Protein AF-A0ABD0YDS8-F1 (afdb_monomer_lite)

pLDDT: mean 74.07, std 23.09, range [34.38, 97.94]

Structure (mmCIF, N/CA/C/O backbone):
data_AF-A0ABD0YDS8-F1
#
_entry.id   AF-A0ABD0YDS8-F1
#
loop_
_atom_site.group_PDB
_atom_site.id
_atom_site.type_symbol
_atom_site.label_atom_id
_atom_site.label_alt_id
_atom_site.label_comp_id
_atom_site.label_asym_id
_atom_site.label_entity_id
_atom_site.label_seq_id
_atom_site.pdbx_PDB_ins_code
_atom_site.Cartn_x
_atom_site.Cartn_y
_atom_site.Cartn_z
_atom_site.occupancy
_atom_site.B_iso_or_equiv
_atom_site.auth_seq_id
_atom_site.auth_comp_id
_atom_site.auth_asym_id
_atom_site.auth_atom_id
_atom_site.pdbx_PDB_model_num
ATOM 1 N N . LEU A 1 1 ? 14.657 6.211 17.513 1.00 51.19 1 LEU A N 1
ATOM 2 C CA . LEU A 1 1 ? 13.194 6.051 17.330 1.00 51.19 1 LEU A CA 1
ATOM 3 C C . LEU A 1 1 ? 12.849 4.568 17.189 1.00 51.19 1 LEU A C 1
ATOM 5 O O . LEU A 1 1 ? 13.338 3.933 16.258 1.00 51.19 1 LEU A O 1
ATOM 9 N N . LYS A 1 2 ? 12.054 3.994 18.106 1.00 56.06 2 LYS A N 1
ATOM 10 C CA . LYS A 1 2 ? 11.557 2.611 17.975 1.00 56.06 2 LYS A CA 1
ATOM 11 C C . LYS A 1 2 ? 10.665 2.529 16.731 1.00 56.06 2 LYS A C 1
ATOM 13 O O . LYS A 1 2 ? 9.682 3.256 16.629 1.00 56.06 2 LYS A O 1
ATOM 18 N N . ARG A 1 3 ? 11.013 1.666 15.769 1.00 65.50 3 ARG A N 1
ATOM 19 C CA . ARG A 1 3 ? 10.121 1.330 14.648 1.00 65.50 3 ARG A CA 1
ATOM 20 C C . ARG A 1 3 ? 8.852 0.738 15.270 1.00 65.50 3 ARG A C 1
ATOM 22 O O . ARG A 1 3 ? 8.958 -0.240 16.001 1.00 65.50 3 ARG A O 1
ATOM 29 N N . GLY A 1 4 ? 7.697 1.370 15.054 1.00 71.12 4 GLY A N 1
ATOM 30 C CA . GLY A 1 4 ? 6.433 0.947 15.666 1.00 71.12 4 GLY A CA 1
ATOM 31 C C . GLY A 1 4 ? 6.124 -0.534 15.423 1.00 71.12 4 GLY A C 1
ATOM 32 O O . GLY A 1 4 ? 6.557 -1.104 14.416 1.00 71.12 4 GLY A O 1
ATOM 33 N N . HIS A 1 5 ? 5.385 -1.148 16.351 1.00 79.38 5 HIS A N 1
ATOM 34 C CA . HIS A 1 5 ? 4.990 -2.553 16.274 1.00 79.38 5 HIS A CA 1
ATOM 35 C C . HIS A 1 5 ? 4.231 -2.821 14.966 1.00 79.38 5 HIS A C 1
ATOM 37 O O . HIS A 1 5 ? 3.170 -2.249 14.711 1.00 79.38 5 HIS A O 1
ATOM 43 N N . ARG A 1 6 ? 4.804 -3.664 14.103 1.00 82.75 6 ARG A N 1
ATOM 44 C CA . ARG A 1 6 ? 4.199 -4.041 12.824 1.00 82.75 6 ARG A CA 1
ATOM 45 C C . ARG A 1 6 ? 3.244 -5.198 13.056 1.00 82.75 6 ARG A C 1
ATOM 47 O O . ARG A 1 6 ? 3.675 -6.275 13.445 1.00 82.75 6 ARG A O 1
ATOM 54 N N . VAL A 1 7 ? 1.970 -4.982 12.758 1.00 87.62 7 VAL A N 1
ATOM 55 C CA . VAL A 1 7 ? 0.982 -6.060 12.720 1.00 87.62 7 VAL A CA 1
ATOM 56 C C . VAL A 1 7 ? 0.926 -6.607 11.290 1.00 87.62 7 VAL A C 1
ATOM 58 O O . VAL A 1 7 ? 0.771 -5.812 10.357 1.00 87.62 7 VAL A O 1
ATOM 61 N N . PRO A 1 8 ? 1.093 -7.925 11.082 1.00 91.94 8 PRO A N 1
ATOM 62 C CA . PRO A 1 8 ? 0.957 -8.520 9.759 1.00 91.94 8 PRO A CA 1
ATOM 63 C C . PRO A 1 8 ? -0.493 -8.426 9.269 1.00 91.94 8 PRO A C 1
ATOM 65 O O . PRO A 1 8 ? -1.438 -8.503 10.054 1.00 91.94 8 PRO A O 1
ATOM 68 N N . TYR A 1 9 ? -0.673 -8.282 7.957 1.00 95.06 9 TYR A N 1
ATOM 69 C CA . TYR A 1 9 ? -2.001 -8.346 7.350 1.00 95.06 9 TYR A CA 1
ATOM 70 C C . TYR A 1 9 ? -2.555 -9.773 7.408 1.00 95.06 9 TYR A C 1
ATOM 72 O O . TYR A 1 9 ? -1.811 -10.748 7.283 1.00 95.06 9 TYR A O 1
ATOM 80 N N . LYS A 1 10 ? -3.876 -9.901 7.557 1.00 96.31 10 LYS A N 1
ATOM 81 C CA . LYS A 1 10 ? -4.577 -11.187 7.459 1.00 96.31 10 LYS A CA 1
ATOM 82 C C . LYS A 1 10 ? -4.466 -11.736 6.034 1.00 96.31 10 LYS A C 1
ATOM 84 O O . LYS A 1 10 ? -4.433 -10.969 5.072 1.00 96.31 10 LYS A O 1
ATOM 89 N N . ARG A 1 11 ? -4.530 -13.064 5.885 1.00 96.25 11 ARG A N 1
ATOM 90 C CA . ARG A 1 11 ? -4.485 -13.741 4.573 1.00 96.25 11 ARG A CA 1
ATOM 91 C C . ARG A 1 11 ? -5.531 -13.199 3.590 1.00 96.25 11 ARG A C 1
ATOM 93 O O . ARG A 1 11 ? -5.209 -12.915 2.444 1.00 96.25 11 ARG A O 1
ATOM 100 N N . GLN A 1 12 ? -6.758 -12.988 4.065 1.00 97.19 12 GLN A N 1
ATOM 101 C CA . GLN A 1 12 ? -7.850 -12.402 3.278 1.00 97.19 12 GLN A CA 1
ATOM 102 C C . GLN A 1 12 ? -7.487 -11.001 2.748 1.00 97.19 12 GLN A C 1
ATOM 104 O O . GLN A 1 12 ? -7.649 -10.730 1.565 1.00 97.19 12 GLN A O 1
ATOM 109 N N . GLN A 1 13 ? -6.898 -10.140 3.591 1.00 97.12 13 GLN A N 1
ATOM 110 C CA . GLN A 1 13 ? -6.477 -8.792 3.187 1.00 97.12 13 GLN A CA 1
ATOM 111 C C . GLN A 1 13 ? -5.400 -8.843 2.101 1.00 97.12 13 GLN A C 1
ATOM 113 O O . GLN A 1 13 ? -5.477 -8.104 1.125 1.00 97.12 13 GLN A O 1
ATOM 118 N N . THR A 1 14 ? -4.405 -9.726 2.239 1.00 97.25 14 THR A N 1
ATOM 119 C CA . THR A 1 14 ? -3.365 -9.881 1.213 1.00 97.25 14 THR A CA 1
ATOM 120 C C . THR A 1 14 ? -3.923 -10.397 -0.106 1.00 97.25 14 THR A C 1
ATOM 122 O O . THR A 1 14 ? -3.523 -9.899 -1.151 1.00 97.25 14 THR A O 1
ATOM 125 N N . THR A 1 15 ? -4.868 -11.340 -0.067 1.00 97.62 15 THR A N 1
ATOM 126 C CA . THR A 1 15 ? -5.494 -11.892 -1.274 1.00 97.62 15 THR A CA 1
ATOM 127 C C . THR A 1 15 ? -6.271 -10.827 -2.042 1.00 97.62 15 THR A C 1
ATOM 129 O O . THR A 1 15 ? -6.088 -10.700 -3.249 1.00 97.62 15 THR A O 1
ATOM 132 N N . GLU A 1 16 ? -7.086 -10.021 -1.363 1.00 97.56 16 GLU A N 1
ATOM 133 C CA . GLU A 1 16 ? -7.838 -8.949 -2.025 1.00 97.56 16 GLU A CA 1
ATOM 134 C C . GLU A 1 16 ? -6.918 -7.846 -2.572 1.00 97.56 16 GLU A C 1
ATOM 136 O O . GLU A 1 16 ? -7.108 -7.380 -3.693 1.00 97.56 16 GLU A O 1
ATOM 141 N N . LEU A 1 17 ? -5.853 -7.484 -1.847 1.00 97.94 17 LEU A N 1
ATOM 142 C CA . LEU A 1 17 ? -4.847 -6.541 -2.350 1.00 97.94 17 LEU A CA 1
ATOM 143 C C . LEU A 1 17 ? -4.130 -7.066 -3.605 1.00 97.94 17 LEU A C 1
ATOM 145 O O . LEU A 1 17 ? -3.843 -6.295 -4.520 1.00 97.94 17 LEU A O 1
ATOM 149 N N . GLU A 1 18 ? -3.841 -8.367 -3.672 1.00 97.88 18 GLU A N 1
ATOM 150 C CA . GLU A 1 18 ? -3.254 -8.992 -4.860 1.00 97.88 18 GLU A CA 1
ATOM 151 C C . GLU A 1 18 ? -4.215 -9.010 -6.048 1.00 97.88 18 GLU A C 1
ATOM 153 O O . GLU A 1 18 ? -3.785 -8.688 -7.155 1.00 97.88 18 GLU A O 1
ATOM 158 N N . LYS A 1 19 ? -5.502 -9.305 -5.829 1.00 96.69 19 LYS A N 1
ATOM 159 C CA . LYS A 1 19 ? -6.530 -9.219 -6.878 1.00 96.69 19 LYS A CA 1
ATOM 160 C C . LYS A 1 19 ? -6.605 -7.810 -7.464 1.00 96.69 19 LYS A C 1
ATOM 162 O O . LYS A 1 19 ? -6.514 -7.650 -8.677 1.00 96.69 19 LYS A O 1
ATOM 167 N N . GLU A 1 20 ? -6.680 -6.789 -6.613 1.00 96.94 20 GLU A N 1
ATOM 168 C CA . GLU A 1 20 ? -6.685 -5.387 -7.047 1.00 96.94 20 GLU A CA 1
ATOM 169 C C . GLU A 1 20 ? -5.416 -5.012 -7.818 1.00 96.94 20 GLU A C 1
ATOM 171 O O . GLU A 1 20 ? -5.482 -4.295 -8.812 1.00 96.94 20 GLU A O 1
ATOM 176 N N . PHE A 1 21 ? -4.255 -5.526 -7.401 1.00 96.62 21 PHE A N 1
ATOM 177 C CA . PHE A 1 21 ? -2.989 -5.272 -8.086 1.00 96.62 21 PHE A CA 1
ATOM 178 C C . PHE A 1 21 ? -2.951 -5.828 -9.513 1.00 96.62 21 PHE A C 1
ATOM 180 O O . PHE A 1 21 ? -2.319 -5.223 -10.380 1.00 96.62 21 PHE A O 1
ATOM 187 N N . LEU A 1 22 ? -3.603 -6.968 -9.761 1.00 95.06 22 LEU A N 1
ATOM 188 C CA . LEU A 1 22 ? -3.725 -7.540 -11.104 1.00 95.06 22 LEU A CA 1
ATOM 189 C C . LEU A 1 22 ? -4.617 -6.683 -12.010 1.00 95.06 22 LEU A C 1
ATOM 191 O O . LEU A 1 22 ? -4.340 -6.587 -13.201 1.00 95.06 22 LEU A O 1
ATOM 195 N N . VAL A 1 23 ? -5.641 -6.040 -11.441 1.00 95.75 23 VAL A N 1
ATOM 196 C CA . VAL A 1 23 ? -6.538 -5.128 -12.166 1.00 95.75 23 VAL A CA 1
ATOM 197 C C . VAL A 1 23 ? -5.852 -3.790 -12.448 1.00 95.75 23 VAL A C 1
ATOM 199 O O . VAL A 1 23 ? -5.869 -3.308 -13.576 1.00 95.75 23 VAL A O 1
ATOM 202 N N . ASN A 1 24 ? -5.238 -3.177 -11.433 1.00 92.50 24 ASN A N 1
ATOM 203 C CA . ASN A 1 24 ? -4.525 -1.911 -11.563 1.00 92.50 24 ASN A CA 1
ATOM 204 C C . ASN A 1 24 ? -3.343 -1.833 -10.582 1.00 92.50 24 ASN A C 1
ATOM 206 O O . ASN A 1 24 ? -3.510 -1.756 -9.365 1.00 92.50 24 ASN A O 1
ATOM 210 N N . GLN A 1 25 ? -2.124 -1.751 -11.117 1.00 94.50 25 GLN A N 1
ATOM 211 C CA . GLN A 1 25 ? -0.892 -1.670 -10.322 1.00 94.50 25 GLN A CA 1
ATOM 212 C C . GLN A 1 25 ? -0.660 -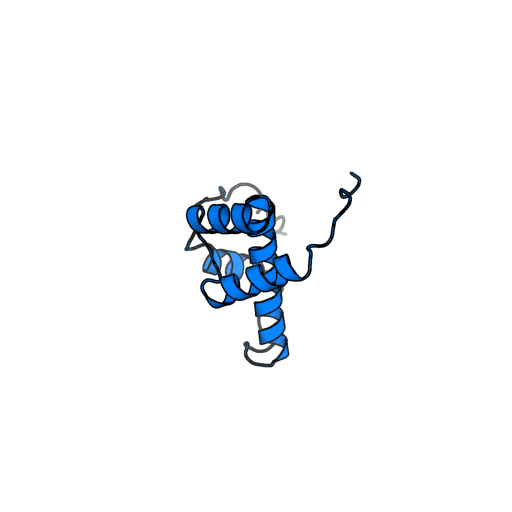0.294 -9.657 1.00 94.50 25 GLN A C 1
ATOM 214 O O . GLN A 1 25 ? 0.184 -0.168 -8.756 1.00 94.50 25 GLN A O 1
ATOM 219 N N . TYR A 1 26 ? -1.389 0.741 -10.087 1.00 96.69 26 TYR A N 1
ATOM 220 C CA . TYR A 1 26 ? -1.288 2.136 -9.645 1.00 96.69 26 TYR A CA 1
ATOM 221 C C . TYR A 1 26 ? -2.684 2.719 -9.351 1.00 96.69 26 TYR A C 1
ATOM 223 O O . TYR A 1 26 ? -3.178 3.570 -10.089 1.00 96.69 26 TYR A O 1
ATOM 231 N N . PRO A 1 27 ? -3.341 2.295 -8.257 1.00 94.06 27 PRO A N 1
ATOM 232 C CA . PRO A 1 27 ? -4.654 2.814 -7.904 1.00 94.06 27 PRO A CA 1
ATOM 233 C C . PRO A 1 27 ? -4.580 4.296 -7.519 1.00 94.06 27 PRO A C 1
ATOM 235 O O . PRO A 1 27 ? -3.785 4.709 -6.661 1.00 94.06 27 PRO A O 1
ATOM 238 N N . GLU A 1 28 ? -5.463 5.087 -8.119 1.00 94.69 28 GLU A N 1
ATOM 239 C CA . GLU A 1 28 ? -5.711 6.483 -7.766 1.00 94.69 28 GLU A CA 1
ATOM 240 C C . GLU A 1 28 ? -6.379 6.623 -6.386 1.00 94.69 28 GLU A C 1
ATOM 242 O O . GLU A 1 28 ? -6.757 5.639 -5.741 1.00 94.69 28 GLU A O 1
ATOM 247 N N . ARG A 1 29 ? -6.514 7.860 -5.891 1.00 95.12 29 ARG A N 1
ATOM 248 C CA . ARG A 1 29 ? -6.981 8.127 -4.519 1.00 95.12 29 ARG A CA 1
ATOM 249 C C . ARG A 1 29 ? -8.356 7.523 -4.231 1.00 95.12 29 ARG A C 1
ATOM 251 O O . ARG A 1 29 ? -8.510 6.863 -3.205 1.00 95.12 29 ARG A O 1
ATOM 258 N N . GLY A 1 30 ? -9.319 7.699 -5.137 1.00 97.31 30 GLY A N 1
ATOM 259 C CA . GLY A 1 30 ? -10.673 7.160 -4.976 1.00 97.31 30 GLY A CA 1
ATOM 260 C C . GLY A 1 30 ? -10.671 5.640 -4.801 1.00 97.31 30 GLY A C 1
ATOM 261 O O . GLY A 1 30 ? -11.246 5.118 -3.844 1.00 97.31 30 GLY A O 1
A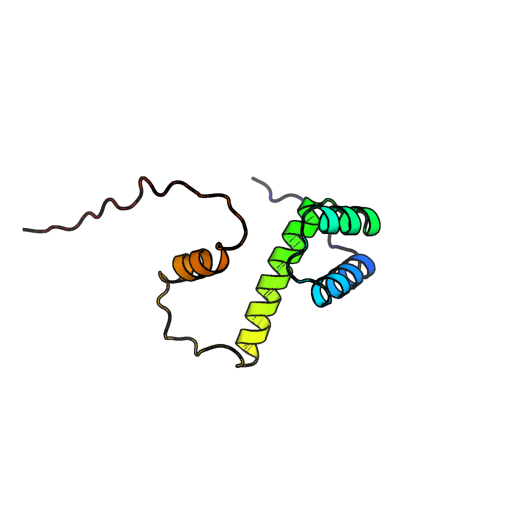TOM 262 N N . ARG A 1 31 ? -9.919 4.927 -5.652 1.00 97.12 31 ARG A N 1
ATOM 263 C CA . ARG A 1 31 ? -9.797 3.467 -5.565 1.00 97.12 31 ARG A CA 1
ATOM 264 C C . ARG A 1 31 ? -9.100 3.018 -4.283 1.00 97.12 31 ARG A C 1
ATOM 266 O O . ARG A 1 31 ? -9.568 2.082 -3.639 1.00 97.12 31 ARG A O 1
ATOM 273 N N . ARG A 1 32 ? -8.032 3.704 -3.856 1.00 97.44 32 ARG A N 1
ATOM 274 C CA . ARG A 1 32 ? -7.354 3.387 -2.585 1.00 97.44 32 ARG A CA 1
ATOM 275 C C . ARG A 1 32 ? -8.281 3.520 -1.382 1.00 97.44 32 ARG A C 1
ATOM 277 O O . ARG A 1 32 ? -8.216 2.675 -0.495 1.00 97.44 32 ARG A O 1
ATOM 284 N N . LEU A 1 33 ? -9.137 4.543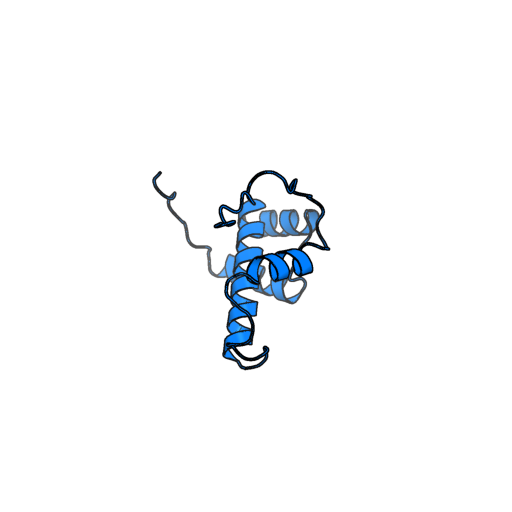 -1.350 1.00 97.88 33 LEU A N 1
ATOM 285 C CA . LEU A 1 33 ? -10.113 4.723 -0.272 1.00 97.88 33 LEU A CA 1
ATOM 286 C C . LEU A 1 33 ? -11.163 3.605 -0.259 1.00 97.88 33 LEU A C 1
ATOM 288 O O . LEU A 1 33 ? -11.505 3.115 0.816 1.00 97.88 33 LEU A O 1
ATOM 292 N N . ALA A 1 34 ? -11.633 3.160 -1.428 1.00 97.69 34 ALA A N 1
ATOM 293 C CA . ALA A 1 34 ? -12.565 2.037 -1.527 1.00 97.69 34 ALA A CA 1
ATOM 294 C C . ALA A 1 34 ? -11.947 0.729 -0.996 1.00 97.69 34 ALA A C 1
ATOM 296 O O . ALA A 1 34 ? -12.540 0.067 -0.145 1.00 97.69 34 ALA A O 1
ATOM 297 N N . ILE A 1 35 ? -10.718 0.411 -1.417 1.00 97.38 35 ILE A N 1
ATOM 298 C CA . ILE A 1 35 ? -9.976 -0.773 -0.950 1.00 97.38 35 ILE A CA 1
ATOM 299 C C . ILE A 1 35 ? -9.714 -0.693 0.560 1.00 97.38 35 ILE A C 1
ATOM 301 O O . ILE A 1 35 ? -9.897 -1.670 1.283 1.00 97.38 35 ILE A O 1
ATOM 305 N N . ALA A 1 36 ? -9.307 0.480 1.053 1.00 97.69 36 ALA A N 1
ATOM 306 C CA . ALA A 1 36 ? -9.048 0.715 2.470 1.00 97.69 36 ALA A CA 1
ATOM 307 C C . ALA A 1 36 ? -10.284 0.406 3.330 1.00 97.69 36 ALA A C 1
ATOM 309 O O . ALA A 1 36 ? -10.179 -0.319 4.319 1.00 97.69 36 ALA A O 1
ATOM 310 N N . ARG A 1 37 ? -11.461 0.888 2.908 1.00 97.94 37 ARG A N 1
ATOM 311 C CA . ARG A 1 37 ? -12.740 0.619 3.581 1.00 97.94 37 ARG A CA 1
ATOM 312 C C . ARG A 1 37 ? -13.102 -0.864 3.549 1.00 97.94 37 ARG A C 1
ATOM 314 O O . ARG A 1 37 ? -13.428 -1.415 4.592 1.00 97.94 37 ARG A O 1
ATOM 321 N N . ALA A 1 38 ? -12.991 -1.512 2.389 1.00 97.44 38 ALA A N 1
ATOM 322 C CA . ALA A 1 38 ? -13.333 -2.927 2.236 1.00 97.44 38 ALA A CA 1
ATOM 323 C C . ALA A 1 38 ? -12.454 -3.855 3.096 1.00 97.44 38 ALA A C 1
ATOM 325 O O . ALA A 1 38 ? -12.928 -4.864 3.612 1.00 97.44 38 ALA A O 1
ATOM 326 N N . LEU A 1 39 ? -11.175 -3.509 3.272 1.00 97.31 39 LEU A N 1
ATOM 327 C CA . LEU A 1 39 ? -10.194 -4.354 3.961 1.00 97.31 39 LEU A CA 1
ATOM 328 C C . LEU A 1 39 ? -9.899 -3.929 5.400 1.00 97.31 39 LEU A C 1
ATOM 330 O O . LEU A 1 39 ? -9.035 -4.544 6.031 1.00 97.31 39 LEU A O 1
ATOM 334 N N . TRP A 1 40 ? -10.586 -2.908 5.921 1.00 97.25 40 TRP A N 1
ATOM 335 C CA . TRP A 1 40 ? -10.332 -2.335 7.249 1.00 97.25 40 TRP A CA 1
ATOM 336 C C . TRP A 1 40 ? -8.869 -1.905 7.432 1.00 97.25 40 TRP A C 1
ATOM 338 O O . TRP A 1 40 ? -8.218 -2.197 8.435 1.00 97.25 40 TRP A O 1
ATOM 348 N N . LEU A 1 41 ? -8.334 -1.231 6.415 1.00 96.50 41 LEU A N 1
ATOM 349 C CA . LEU A 1 41 ? -6.990 -0.663 6.395 1.00 96.50 41 LEU A CA 1
ATOM 350 C C . LEU A 1 41 ? -7.071 0.856 6.229 1.00 96.50 41 LEU A C 1
ATOM 352 O O . LEU A 1 41 ? -8.082 1.412 5.817 1.00 96.50 41 LEU A O 1
ATOM 356 N N . THR A 1 42 ? -5.974 1.547 6.512 1.00 96.88 42 THR A N 1
ATOM 357 C CA . THR A 1 42 ? -5.844 2.979 6.205 1.00 96.88 42 THR A CA 1
ATOM 358 C C . THR A 1 42 ? -5.412 3.193 4.751 1.00 96.88 42 THR A C 1
ATOM 360 O O . THR A 1 42 ? -4.658 2.386 4.198 1.00 96.88 42 THR A O 1
ATOM 363 N N . GLU A 1 43 ? -5.793 4.323 4.136 1.00 96.50 43 GLU A N 1
ATOM 364 C CA . GLU A 1 43 ? -5.342 4.686 2.775 1.00 96.50 43 GLU A CA 1
ATOM 365 C C . GLU A 1 43 ? -3.807 4.642 2.663 1.00 96.50 43 GLU A C 1
ATOM 367 O O . GLU A 1 43 ? -3.245 4.175 1.672 1.00 96.50 43 GLU A O 1
ATOM 372 N N . ARG A 1 44 ? -3.113 5.064 3.728 1.00 95.25 44 ARG A N 1
ATOM 373 C CA . ARG A 1 44 ? -1.652 5.022 3.820 1.00 95.25 44 ARG A CA 1
ATOM 374 C C . ARG A 1 44 ? -1.104 3.596 3.772 1.00 95.25 44 ARG A C 1
ATOM 376 O O . ARG A 1 44 ? -0.115 3.362 3.082 1.00 95.25 44 ARG A O 1
ATOM 383 N N . GLN A 1 45 ? -1.714 2.649 4.486 1.00 96.12 45 GLN A N 1
ATOM 384 C CA . GLN A 1 45 ? -1.310 1.239 4.441 1.00 96.12 45 GLN A CA 1
ATOM 385 C C . GLN A 1 45 ? -1.506 0.655 3.042 1.00 96.12 45 GLN A C 1
ATOM 387 O O . GLN A 1 45 ? -0.597 -0.002 2.541 1.00 96.12 45 GLN A O 1
ATOM 392 N N . VAL A 1 46 ? -2.627 0.967 2.385 1.00 96.50 46 VAL A N 1
ATOM 393 C CA . VAL A 1 46 ? -2.875 0.566 0.993 1.00 96.50 46 VAL A CA 1
ATOM 394 C C . VAL A 1 46 ? -1.810 1.172 0.069 1.00 96.50 46 VAL A C 1
ATOM 396 O O . VAL A 1 46 ? -1.164 0.444 -0.680 1.00 96.50 46 VAL A O 1
ATOM 399 N N . LYS A 1 47 ? -1.517 2.475 0.183 1.00 95.88 47 LYS A N 1
ATOM 400 C CA . LYS A 1 47 ? -0.453 3.144 -0.591 1.00 95.88 47 LYS A CA 1
ATOM 401 C C . LYS A 1 47 ? 0.905 2.449 -0.428 1.00 95.88 47 LYS A C 1
ATOM 403 O O . LYS A 1 47 ? 1.553 2.139 -1.427 1.00 95.88 47 LYS A O 1
ATOM 408 N N . ILE A 1 48 ? 1.321 2.181 0.812 1.00 95.69 48 ILE A N 1
ATOM 409 C CA . ILE A 1 48 ? 2.596 1.511 1.118 1.00 95.69 48 ILE A CA 1
ATOM 410 C C . ILE A 1 48 ? 2.607 0.081 0.572 1.00 95.69 48 ILE A C 1
ATOM 412 O O . ILE A 1 48 ? 3.614 -0.358 0.016 1.00 95.69 48 ILE A O 1
ATOM 416 N N . TRP A 1 49 ? 1.498 -0.649 0.699 1.00 96.94 49 TRP A N 1
ATOM 417 C CA . TRP A 1 49 ? 1.406 -2.011 0.188 1.00 96.94 49 TRP A CA 1
ATOM 418 C C . TRP A 1 49 ? 1.585 -2.046 -1.332 1.00 96.94 49 TRP A C 1
ATOM 420 O O . TRP A 1 49 ? 2.423 -2.801 -1.817 1.00 96.94 49 TRP A O 1
ATOM 430 N N . PHE A 1 50 ? 0.901 -1.172 -2.080 1.00 97.50 50 PHE A N 1
ATOM 431 C CA . PHE A 1 50 ? 1.039 -1.099 -3.539 1.00 97.50 50 PHE A CA 1
ATOM 432 C C . PHE A 1 50 ? 2.458 -0.695 -3.968 1.00 97.50 50 PHE A C 1
ATOM 434 O O . PHE A 1 50 ? 2.996 -1.253 -4.923 1.00 97.50 50 PHE A O 1
ATOM 441 N N . GLN A 1 51 ? 3.110 0.212 -3.233 1.00 95.62 51 GLN A N 1
ATOM 442 C CA . GLN A 1 51 ? 4.524 0.541 -3.456 1.00 95.62 51 GLN A CA 1
ATOM 443 C C . GLN A 1 51 ? 5.426 -0.689 -3.269 1.00 95.62 51 GLN A C 1
ATOM 445 O O . GLN A 1 51 ? 6.189 -1.041 -4.171 1.00 95.62 51 GLN A O 1
ATOM 450 N N . ASN A 1 52 ? 5.294 -1.392 -2.142 1.00 95.75 52 ASN A N 1
ATOM 451 C CA . ASN A 1 52 ? 6.068 -2.603 -1.860 1.00 95.75 52 ASN A CA 1
ATOM 452 C C . ASN A 1 52 ? 5.788 -3.711 -2.885 1.00 95.75 52 ASN A C 1
ATOM 454 O O . ASN A 1 52 ? 6.709 -4.405 -3.326 1.00 95.75 52 ASN A O 1
ATOM 458 N N . ARG A 1 53 ? 4.529 -3.857 -3.309 1.00 97.12 53 ARG A N 1
ATOM 459 C CA . ARG A 1 53 ? 4.111 -4.868 -4.279 1.00 97.12 53 ARG A CA 1
ATOM 460 C C . ARG A 1 53 ? 4.742 -4.641 -5.647 1.00 97.12 53 ARG A C 1
ATOM 462 O O . ARG A 1 53 ? 5.220 -5.616 -6.233 1.00 97.12 53 ARG A O 1
ATOM 469 N N . ARG A 1 54 ? 4.814 -3.389 -6.119 1.00 95.88 54 ARG A N 1
ATOM 470 C CA . ARG A 1 54 ? 5.517 -3.026 -7.365 1.00 95.88 54 ARG A CA 1
ATOM 471 C C . ARG A 1 54 ? 7.012 -3.297 -7.283 1.00 95.88 54 ARG A C 1
ATOM 473 O O . ARG A 1 54 ? 7.579 -3.852 -8.221 1.00 95.88 54 ARG A O 1
ATOM 480 N N . MET A 1 55 ? 7.644 -2.978 -6.153 1.00 92.25 55 MET A N 1
ATOM 481 C CA . MET A 1 55 ? 9.065 -3.285 -5.948 1.00 92.25 55 MET A CA 1
ATOM 482 C C . MET A 1 55 ? 9.329 -4.789 -6.031 1.00 92.25 55 MET A C 1
ATOM 484 O O . MET A 1 55 ? 10.250 -5.210 -6.732 1.00 92.25 55 MET A O 1
ATOM 488 N N . LYS A 1 56 ? 8.483 -5.601 -5.385 1.00 90.62 56 LYS A N 1
ATOM 489 C CA . LYS A 1 56 ? 8.544 -7.063 -5.489 1.00 90.62 56 LYS A CA 1
ATOM 490 C C . LYS A 1 56 ? 8.339 -7.526 -6.934 1.00 90.62 56 LYS A C 1
ATOM 492 O O . LYS A 1 56 ? 9.167 -8.268 -7.438 1.00 90.62 56 LYS A O 1
ATOM 497 N N . TRP A 1 57 ? 7.309 -7.035 -7.626 1.00 89.44 57 TRP A N 1
ATOM 498 C CA . TRP A 1 57 ? 7.03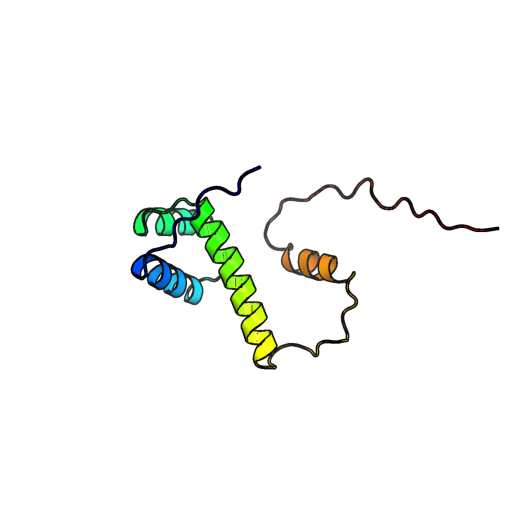0 -7.393 -9.024 1.00 89.44 57 TRP A CA 1
ATOM 499 C C . TRP A 1 57 ? 8.211 -7.096 -9.959 1.00 89.44 57 TRP A C 1
ATOM 501 O O . TRP A 1 57 ? 8.620 -7.967 -10.723 1.00 89.44 57 TRP A O 1
ATOM 511 N N . LYS A 1 58 ? 8.832 -5.914 -9.835 1.00 86.75 58 LYS A N 1
ATOM 512 C CA . LYS A 1 58 ? 10.046 -5.558 -10.586 1.00 86.75 58 LYS A CA 1
ATOM 513 C C . LYS A 1 58 ? 11.192 -6.528 -10.290 1.00 86.75 58 LYS A C 1
ATOM 515 O O . LYS A 1 58 ? 11.823 -7.033 -11.214 1.00 86.75 58 LYS A O 1
ATOM 520 N N . LYS A 1 59 ? 11.437 -6.825 -9.008 1.00 84.12 59 LYS A N 1
ATOM 521 C CA . LYS A 1 59 ? 12.501 -7.748 -8.584 1.00 84.12 59 LYS A CA 1
ATOM 522 C C . LYS A 1 59 ? 12.246 -9.178 -9.068 1.00 84.12 59 LYS A C 1
ATOM 524 O O . LYS A 1 59 ? 13.196 -9.892 -9.368 1.00 84.12 59 LYS A O 1
ATOM 529 N N . ASP A 1 60 ? 10.994 -9.618 -9.100 1.00 81.69 60 ASP A N 1
ATOM 530 C CA . ASP A 1 60 ? 10.608 -10.961 -9.543 1.00 81.69 60 ASP A CA 1
ATOM 531 C C . ASP A 1 60 ? 10.829 -11.112 -11.054 1.00 81.69 60 ASP A C 1
ATOM 533 O O . ASP A 1 60 ? 11.452 -12.081 -11.478 1.00 81.69 60 ASP A O 1
ATOM 537 N N . ARG A 1 61 ? 10.458 -10.099 -11.851 1.00 79.50 61 ARG A N 1
ATOM 538 C CA . ARG A 1 61 ? 10.743 -10.060 -13.297 1.00 79.50 61 ARG A CA 1
ATOM 539 C C . ARG A 1 61 ? 12.238 -10.023 -13.614 1.00 79.50 61 ARG A C 1
ATOM 541 O O . ARG A 1 61 ? 12.674 -10.683 -14.550 1.00 79.50 61 ARG A O 1
ATOM 548 N N . MET A 1 62 ? 13.025 -9.304 -12.808 1.00 72.75 62 MET A N 1
ATOM 549 C CA . MET A 1 62 ? 14.489 -9.290 -12.921 1.00 72.75 62 MET A CA 1
ATOM 550 C C . MET A 1 62 ? 15.107 -10.671 -12.667 1.00 72.75 62 MET A C 1
ATOM 552 O O . MET A 1 62 ? 16.036 -11.056 -13.366 1.00 72.75 62 MET A O 1
ATOM 556 N N . ARG A 1 63 ? 14.582 -11.444 -11.704 1.00 72.50 63 ARG A N 1
ATOM 557 C CA . ARG A 1 63 ? 15.068 -12.809 -11.425 1.00 72.50 63 ARG A CA 1
ATOM 558 C C . ARG A 1 63 ? 14.667 -13.829 -12.492 1.00 72.50 63 ARG A C 1
ATOM 560 O O . ARG A 1 63 ? 15.343 -14.836 -12.630 1.00 72.50 63 ARG A O 1
ATOM 567 N N . GLN A 1 64 ? 13.596 -13.567 -13.238 1.00 70.19 64 GLN A N 1
ATOM 568 C CA . GLN A 1 64 ? 13.124 -14.421 -14.333 1.00 70.19 64 GLN A CA 1
ATOM 569 C C . GLN A 1 64 ? 13.829 -14.141 -15.676 1.00 70.19 64 GLN A C 1
ATOM 571 O O . GLN A 1 64 ? 13.412 -14.674 -16.696 1.00 70.19 64 GLN A O 1
ATOM 576 N N . GLY A 1 65 ? 14.871 -13.296 -15.704 1.00 61.62 65 GLY A N 1
ATOM 577 C CA . GLY A 1 65 ? 15.633 -12.993 -16.924 1.00 61.62 65 GLY A CA 1
ATOM 578 C C . GLY A 1 65 ? 14.905 -12.099 -17.937 1.00 61.62 65 GLY A C 1
ATOM 579 O O . GLY A 1 65 ? 15.414 -11.865 -19.025 1.00 61.62 65 GLY A O 1
ATOM 580 N N . LEU A 1 66 ? 13.732 -11.558 -17.586 1.00 60.03 66 LEU A N 1
ATOM 581 C CA . LEU A 1 66 ? 12.882 -10.742 -18.469 1.00 60.03 66 LEU A CA 1
ATOM 582 C C . LEU A 1 66 ? 13.213 -9.233 -18.418 1.00 60.03 66 LEU A C 1
ATOM 584 O O . LEU A 1 66 ? 12.373 -8.400 -18.763 1.00 60.03 66 LEU A O 1
ATOM 588 N N . ALA A 1 67 ? 14.399 -8.861 -17.929 1.00 55.69 67 ALA A N 1
ATOM 589 C CA . ALA A 1 67 ? 14.855 -7.479 -17.775 1.00 55.69 67 ALA A CA 1
ATOM 590 C C . ALA A 1 67 ? 16.326 -7.349 -18.220 1.00 55.69 67 ALA A C 1
ATOM 592 O O . ALA A 1 67 ? 17.072 -8.321 -18.087 1.00 55.69 67 ALA A O 1
ATOM 593 N N . PRO A 1 68 ? 16.748 -6.180 -18.743 1.00 52.00 68 PRO A N 1
ATOM 594 C CA . PRO A 1 68 ? 18.066 -6.005 -19.348 1.00 52.00 68 PRO A CA 1
ATOM 595 C C . PRO A 1 68 ? 19.187 -6.274 -18.334 1.00 52.00 68 PRO A C 1
ATOM 597 O O . PRO A 1 68 ? 19.044 -6.006 -17.139 1.00 52.00 68 PRO A O 1
ATOM 600 N N . LEU A 1 69 ? 20.276 -6.847 -18.842 1.00 52.66 69 LEU A N 1
ATOM 601 C CA . LEU A 1 69 ? 21.361 -7.497 -18.104 1.00 52.66 69 LEU A CA 1
ATOM 602 C C . LEU A 1 69 ? 21.923 -6.661 -16.929 1.00 52.66 69 LEU A C 1
ATOM 604 O O . LEU A 1 69 ? 22.148 -5.455 -17.076 1.00 52.66 69 LEU A O 1
ATOM 608 N N . PRO A 1 70 ? 22.212 -7.282 -15.768 1.00 49.50 70 PRO A N 1
ATOM 609 C CA . PRO A 1 70 ? 22.817 -6.596 -14.634 1.00 49.50 70 PRO A CA 1
ATOM 610 C C . PRO A 1 70 ? 24.306 -6.345 -14.913 1.00 49.50 70 PRO A C 1
ATOM 612 O O . PRO A 1 70 ? 25.102 -7.276 -14.947 1.00 49.50 70 PRO A O 1
ATOM 615 N N . GLY A 1 71 ? 24.673 -5.078 -15.120 1.00 51.47 71 GLY A N 1
ATOM 616 C CA . GLY A 1 71 ? 26.061 -4.647 -15.345 1.00 51.47 71 GLY A CA 1
ATOM 617 C C . GLY A 1 71 ? 26.203 -3.349 -16.145 1.00 51.47 71 GLY A C 1
ATOM 618 O O . GLY A 1 71 ? 27.232 -2.693 -16.052 1.00 51.47 71 GLY A O 1
ATOM 619 N N . LEU A 1 72 ? 25.161 -2.933 -16.875 1.00 52.38 72 LEU A N 1
ATOM 620 C CA . LEU A 1 72 ? 25.217 -1.746 -17.741 1.00 52.38 72 LEU A CA 1
ATOM 621 C C . LEU A 1 72 ? 24.686 -0.446 -17.112 1.00 52.38 72 LEU A C 1
ATOM 623 O O . LEU A 1 72 ? 24.708 0.594 -17.762 1.00 52.38 72 LEU A O 1
ATOM 627 N N . VAL A 1 73 ? 24.196 -0.479 -15.868 1.00 54.69 73 VAL A N 1
ATOM 628 C CA . VAL A 1 73 ? 23.686 0.719 -15.180 1.00 54.69 73 VAL A CA 1
ATOM 629 C C . VAL A 1 73 ? 24.543 1.035 -13.954 1.00 54.69 73 VAL A C 1
ATOM 631 O O . VAL A 1 73 ? 24.472 0.312 -12.956 1.00 54.69 73 VAL A O 1
ATOM 634 N N . PRO A 1 74 ? 25.375 2.092 -14.001 1.00 52.56 74 PRO A N 1
ATOM 635 C CA . PRO A 1 74 ? 26.214 2.456 -12.873 1.00 52.56 74 PRO A CA 1
ATOM 636 C C . PRO A 1 74 ? 25.357 2.919 -11.678 1.00 52.56 74 PRO A C 1
ATOM 638 O O . PRO A 1 74 ? 24.254 3.440 -11.859 1.00 52.56 74 PRO A O 1
ATOM 641 N N . PRO A 1 75 ? 25.845 2.752 -10.435 1.00 52.91 75 PRO A N 1
ATOM 642 C CA . PRO A 1 75 ? 25.061 2.927 -9.204 1.00 52.91 75 PRO A CA 1
ATOM 643 C C . PRO A 1 75 ? 24.496 4.345 -8.990 1.00 52.91 75 PRO A C 1
ATOM 645 O O . PRO A 1 75 ? 23.599 4.527 -8.170 1.00 52.91 75 PRO A O 1
ATOM 648 N N . HIS A 1 76 ? 24.959 5.333 -9.762 1.00 53.03 76 HIS A N 1
ATOM 649 C CA . HIS A 1 76 ? 24.460 6.711 -9.774 1.00 53.03 76 HIS A CA 1
ATOM 650 C C . HIS A 1 76 ? 23.363 6.977 -10.825 1.00 53.03 76 HIS A C 1
ATOM 652 O O . HIS A 1 76 ? 22.861 8.091 -10.882 1.00 53.03 76 HIS A O 1
ATOM 658 N N . ALA A 1 77 ? 22.965 5.991 -11.640 1.00 48.69 77 ALA A N 1
ATOM 659 C CA . ALA A 1 77 ? 21.875 6.106 -12.622 1.00 48.69 77 ALA A CA 1
ATOM 660 C C . ALA A 1 77 ? 20.486 5.753 -12.042 1.00 48.69 77 ALA A C 1
ATOM 662 O O . ALA A 1 77 ? 19.453 5.939 -12.687 1.00 48.69 77 ALA A O 1
ATOM 663 N N . LEU A 1 78 ? 20.430 5.288 -10.789 1.00 53.50 78 LEU A N 1
ATOM 664 C CA . LEU A 1 78 ? 19.177 5.053 -10.063 1.00 53.50 78 LEU A CA 1
ATOM 665 C C . LEU A 1 78 ? 18.298 6.312 -9.833 1.00 53.50 78 LEU A C 1
ATOM 667 O O . LEU A 1 78 ? 17.076 6.145 -9.785 1.00 53.50 78 LEU A O 1
ATOM 671 N N . PRO A 1 79 ? 18.822 7.556 -9.764 1.00 54.34 79 PRO A N 1
ATOM 672 C CA . PRO A 1 79 ? 18.004 8.771 -9.752 1.00 54.34 79 PRO A CA 1
ATOM 673 C C . PRO A 1 79 ? 17.307 9.052 -11.095 1.00 54.34 79 PRO A C 1
ATOM 675 O O . PRO A 1 79 ? 16.239 9.656 -11.101 1.00 54.34 79 PRO A O 1
ATOM 678 N N . LEU A 1 80 ? 17.844 8.570 -12.225 1.00 47.94 80 LEU A N 1
ATOM 679 C CA . LEU A 1 80 ? 17.243 8.759 -13.555 1.00 47.94 80 LEU A CA 1
ATOM 680 C C . LEU A 1 80 ? 16.068 7.805 -13.801 1.00 47.94 80 LEU A C 1
ATOM 682 O O . LEU A 1 80 ? 15.070 8.193 -14.397 1.00 47.94 80 LEU A O 1
ATOM 686 N N . ILE A 1 81 ? 16.124 6.582 -13.265 1.00 46.59 81 ILE A N 1
ATOM 687 C CA . ILE A 1 81 ? 14.979 5.656 -13.312 1.00 46.59 81 ILE A CA 1
ATOM 688 C C . ILE A 1 81 ? 13.821 6.195 -12.463 1.00 46.59 81 ILE A C 1
ATOM 690 O O . ILE A 1 81 ? 12.664 6.078 -12.865 1.00 46.59 81 ILE A O 1
ATOM 694 N N . ASN A 1 82 ? 14.116 6.838 -11.327 1.00 42.03 82 ASN A N 1
ATOM 695 C CA . ASN A 1 82 ? 13.097 7.572 -10.580 1.00 42.03 82 ASN A CA 1
ATOM 696 C C . ASN A 1 82 ? 12.556 8.762 -11.394 1.00 42.03 82 ASN A C 1
ATOM 698 O O . ASN A 1 82 ? 11.349 8.949 -11.393 1.00 42.03 82 ASN A O 1
ATOM 702 N N . ALA A 1 83 ? 13.379 9.504 -12.146 1.00 46.66 83 ALA A N 1
ATOM 703 C CA . ALA A 1 83 ? 12.917 10.610 -12.998 1.00 46.66 83 ALA A CA 1
ATOM 704 C C . ALA A 1 83 ? 12.030 10.159 -14.182 1.00 46.66 83 ALA A C 1
ATOM 706 O O . ALA A 1 83 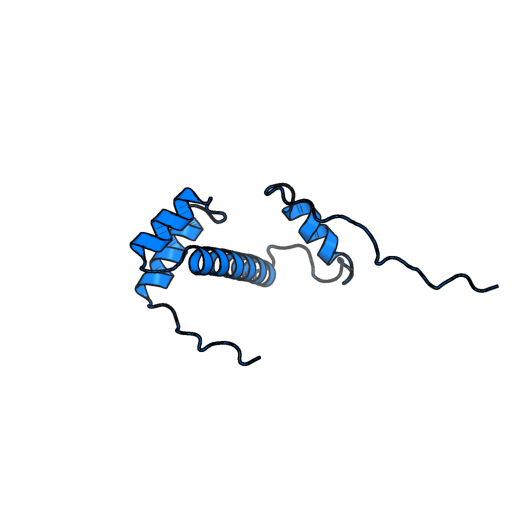? 10.996 10.773 -14.427 1.00 46.66 83 ALA A O 1
ATOM 707 N N . ILE A 1 84 ? 12.361 9.049 -14.855 1.00 46.09 84 ILE A N 1
ATOM 708 C CA . ILE A 1 84 ? 11.557 8.489 -15.962 1.00 46.09 84 ILE A CA 1
ATOM 709 C C . ILE A 1 84 ? 10.214 7.936 -15.448 1.00 46.09 84 ILE A C 1
ATOM 711 O O . ILE A 1 84 ? 9.188 8.063 -16.110 1.00 46.09 84 ILE A O 1
ATOM 715 N N . VAL A 1 85 ? 10.186 7.360 -14.238 1.00 48.88 85 VAL A N 1
ATOM 716 C CA . VAL A 1 85 ? 8.954 6.850 -13.599 1.00 48.88 85 VAL A CA 1
ATOM 717 C C . VAL A 1 85 ? 8.138 7.962 -12.916 1.00 48.88 85 VAL A C 1
ATOM 719 O O . VAL A 1 85 ? 6.930 7.811 -12.726 1.00 48.88 85 VAL A O 1
ATOM 722 N N . ASN A 1 86 ? 8.758 9.095 -12.580 1.00 45.75 86 ASN A N 1
ATOM 723 C CA . ASN A 1 86 ? 8.101 10.236 -11.935 1.00 45.75 86 ASN A CA 1
ATOM 724 C C . ASN A 1 86 ? 7.316 11.140 -12.906 1.00 45.75 86 ASN A C 1
ATOM 726 O O . ASN A 1 86 ? 6.669 12.076 -12.448 1.00 45.75 86 ASN A O 1
ATOM 730 N N . MET A 1 87 ? 7.259 10.837 -14.208 1.00 40.62 87 MET A N 1
ATOM 731 C CA . MET A 1 87 ? 6.471 11.614 -15.182 1.00 40.62 87 MET A CA 1
ATOM 732 C C . MET A 1 87 ? 4.941 11.438 -15.084 1.00 40.62 87 MET A C 1
ATOM 734 O O . MET A 1 87 ? 4.224 11.911 -15.958 1.00 40.62 87 MET A O 1
ATOM 738 N N . SER A 1 88 ? 4.402 10.786 -14.045 1.00 52.31 88 SER A N 1
ATOM 739 C CA . SER A 1 88 ? 2.945 10.590 -13.928 1.00 52.31 88 SER A CA 1
ATOM 740 C C . SER A 1 88 ? 2.314 11.006 -12.600 1.00 52.31 88 SER A C 1
ATOM 742 O O . SER A 1 88 ? 1.113 10.811 -12.448 1.00 52.31 88 SER A O 1
ATOM 744 N N . ASN A 1 89 ? 3.040 11.590 -11.643 1.00 46.22 89 ASN A N 1
ATOM 745 C CA . ASN A 1 89 ? 2.393 12.270 -10.514 1.00 46.22 89 ASN A CA 1
ATOM 746 C C . ASN A 1 89 ? 3.229 13.476 -10.075 1.00 46.22 89 ASN A C 1
ATOM 748 O O . ASN A 1 89 ? 4.245 13.327 -9.403 1.00 46.22 89 ASN A O 1
ATOM 752 N N . ASN A 1 90 ? 2.765 14.649 -10.500 1.00 51.22 90 ASN A N 1
ATOM 753 C CA . ASN A 1 90 ? 3.265 15.975 -10.170 1.00 51.22 90 ASN A CA 1
ATOM 754 C C . ASN A 1 90 ? 3.394 16.186 -8.648 1.00 51.22 90 ASN A C 1
ATOM 756 O O . ASN A 1 90 ? 2.397 16.387 -7.962 1.00 51.22 90 ASN A O 1
ATOM 760 N N . GLU A 1 91 ? 4.628 16.165 -8.150 1.00 47.38 91 GLU A N 1
ATOM 761 C CA . GLU A 1 91 ? 5.078 16.967 -7.010 1.00 47.38 91 GLU A CA 1
ATOM 762 C C . GLU A 1 91 ? 6.566 17.257 -7.261 1.00 47.38 91 GLU A C 1
ATOM 764 O O . GLU A 1 91 ? 7.454 16.448 -6.980 1.00 47.38 91 GLU A O 1
ATOM 769 N N . GLN A 1 92 ? 6.817 18.377 -7.941 1.00 42.16 92 GLN A N 1
ATOM 770 C CA . GLN A 1 92 ? 8.145 18.869 -8.287 1.00 42.16 9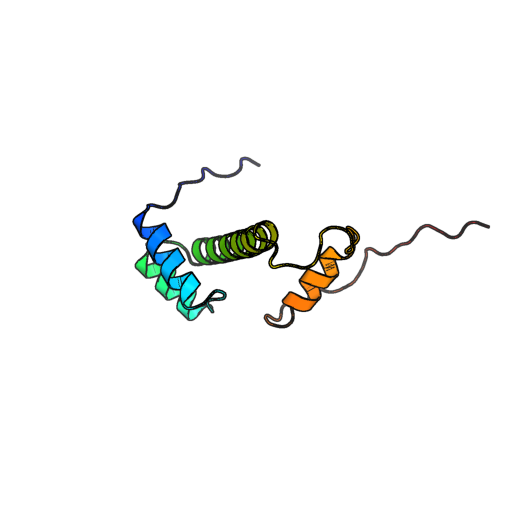2 GLN A CA 1
ATOM 771 C C . GLN A 1 92 ? 8.923 19.172 -6.995 1.00 42.16 92 GLN A C 1
ATOM 773 O O . GLN A 1 92 ? 8.593 20.108 -6.270 1.00 42.16 92 GLN A O 1
ATOM 778 N N . ALA A 1 93 ? 9.960 18.391 -6.691 1.00 43.88 93 ALA A N 1
ATOM 779 C CA . ALA A 1 93 ? 10.933 18.777 -5.672 1.00 43.88 93 ALA A CA 1
ATOM 780 C C . ALA A 1 93 ? 11.882 19.838 -6.270 1.00 43.88 93 ALA A C 1
ATOM 782 O O . ALA A 1 93 ? 12.364 19.630 -7.388 1.00 43.88 93 ALA A O 1
ATOM 783 N N . PRO A 1 94 ? 12.167 20.958 -5.579 1.00 40.03 94 PRO A N 1
ATOM 784 C CA . PRO A 1 94 ? 13.121 21.948 -6.066 1.00 40.03 94 PRO A CA 1
ATOM 785 C C . PRO A 1 94 ? 14.535 21.352 -6.095 1.00 40.03 94 PRO A C 1
ATOM 787 O O . PRO A 1 94 ? 15.042 20.847 -5.092 1.00 40.03 94 PRO A O 1
ATOM 790 N N . LEU A 1 95 ? 15.151 21.397 -7.276 1.00 43.94 95 LEU A N 1
ATOM 791 C CA . LEU A 1 95 ? 16.557 21.085 -7.512 1.00 43.94 95 LEU A CA 1
ATOM 792 C C . LEU A 1 95 ? 17.404 22.268 -7.039 1.00 43.94 95 LEU A C 1
ATOM 794 O O . LEU A 1 95 ? 17.769 23.104 -7.854 1.00 43.94 95 LEU A O 1
ATOM 798 N N . ASP A 1 96 ? 17.710 22.367 -5.749 1.00 47.75 96 ASP A N 1
ATOM 799 C CA . ASP A 1 96 ? 18.753 23.300 -5.324 1.00 47.75 96 ASP A CA 1
ATOM 800 C C . ASP A 1 96 ? 19.486 22.831 -4.061 1.00 47.75 96 ASP A C 1
ATOM 802 O O . ASP A 1 96 ? 18.872 22.349 -3.111 1.00 47.75 96 ASP A O 1
ATOM 806 N N . LEU A 1 97 ? 20.813 23.018 -4.073 1.00 47.62 97 LEU A N 1
ATOM 807 C CA . LEU A 1 97 ? 21.767 22.920 -2.949 1.00 47.62 97 LEU A CA 1
ATOM 808 C C . LEU A 1 97 ? 22.465 21.587 -2.604 1.00 47.62 97 LEU A C 1
ATOM 810 O O . LEU A 1 97 ? 22.830 21.385 -1.446 1.00 47.62 97 LEU A O 1
ATOM 814 N N . ALA A 1 98 ? 22.811 20.722 -3.564 1.00 46.94 98 ALA A N 1
ATOM 815 C CA . ALA A 1 98 ? 23.820 19.684 -3.269 1.00 46.94 98 ALA A CA 1
ATOM 816 C C . ALA A 1 98 ? 24.674 19.217 -4.460 1.00 46.94 98 ALA A C 1
ATOM 818 O O . ALA A 1 98 ? 24.960 18.033 -4.592 1.00 46.94 98 ALA A O 1
ATOM 819 N N . TYR A 1 99 ? 25.133 20.138 -5.307 1.00 35.72 99 TYR A N 1
ATOM 820 C CA . TYR A 1 99 ? 26.275 19.893 -6.198 1.00 35.72 99 TYR A CA 1
ATOM 821 C C . TYR A 1 99 ? 27.298 21.017 -6.021 1.00 35.72 99 TYR A C 1
ATOM 823 O O . TYR A 1 99 ? 27.523 21.841 -6.898 1.00 35.72 99 TYR A O 1
ATOM 831 N N . LYS A 1 100 ? 27.920 21.073 -4.838 1.00 42.19 100 LYS A N 1
ATOM 832 C CA . LYS A 1 100 ? 29.185 21.796 -4.671 1.00 42.19 100 LYS A CA 1
ATOM 833 C C . LYS A 1 100 ? 30.310 20.785 -4.871 1.00 42.19 100 LYS A C 1
ATOM 835 O O . LYS A 1 100 ? 30.779 20.162 -3.921 1.00 42.19 100 LYS A O 1
ATOM 840 N N . SER A 1 101 ? 30.689 20.581 -6.128 1.00 34.38 101 SER A N 1
ATOM 841 C CA . SER A 1 101 ? 31.920 19.891 -6.501 1.00 34.38 101 SER A CA 1
ATOM 842 C C . SER A 1 101 ? 33.112 20.705 -5.999 1.00 34.38 101 SER A C 1
ATOM 844 O O . SER A 1 101 ? 33.501 21.711 -6.583 1.00 34.38 101 SER A O 1
ATOM 846 N N . LYS A 1 102 ? 33.703 20.247 -4.892 1.00 49.00 102 LYS A N 1
ATOM 847 C CA . LYS A 1 102 ? 35.156 20.293 -4.732 1.00 49.00 102 LYS A CA 1
ATOM 848 C C . LYS A 1 102 ? 35.739 19.434 -5.849 1.00 49.00 102 LYS A C 1
ATOM 850 O O . LYS A 1 102 ? 35.608 18.224 -5.752 1.00 49.00 102 LYS A O 1
ATOM 855 N N . THR A 1 103 ? 36.330 20.060 -6.857 1.00 47.94 103 THR A N 1
ATOM 856 C CA . THR A 1 103 ? 37.473 19.572 -7.643 1.00 47.94 103 THR A CA 1
ATOM 857 C C . THR A 1 103 ? 37.751 20.612 -8.719 1.00 47.94 103 THR A C 1
ATOM 859 O O . THR A 1 103 ? 37.185 20.505 -9.795 1.00 47.94 103 THR A O 1
ATOM 862 N N . GLU A 1 104 ? 38.621 21.579 -8.448 1.00 36.97 104 GLU A N 1
ATOM 863 C CA . GLU A 1 104 ? 39.644 21.943 -9.428 1.00 36.97 104 GLU A CA 1
ATOM 864 C C . GLU A 1 104 ? 40.945 22.143 -8.654 1.00 36.97 104 GLU A C 1
ATOM 866 O O . GLU A 1 104 ? 41.037 22.937 -7.720 1.00 36.97 104 GLU A O 1
ATOM 871 N N . SER A 1 105 ? 41.889 21.269 -8.983 1.00 42.31 105 SER A N 1
ATOM 872 C CA . SER A 1 105 ? 43.285 21.302 -8.598 1.00 42.31 105 SER A CA 1
ATOM 873 C C . SER A 1 105 ? 44.011 22.007 -9.733 1.00 42.31 105 SER A C 1
ATOM 875 O O . SER A 1 105 ? 43.998 21.494 -10.850 1.00 42.31 105 SER A O 1
ATOM 877 N N . THR A 1 106 ? 44.631 23.145 -9.452 1.00 39.47 106 THR A N 1
ATOM 878 C CA . THR A 1 106 ? 45.931 23.594 -9.975 1.00 39.47 106 THR A CA 1
ATOM 879 C C . THR A 1 106 ? 46.422 24.679 -9.030 1.00 39.47 106 THR A C 1
ATOM 881 O O . THR A 1 106 ? 45.607 25.566 -8.696 1.00 39.47 106 THR A O 1
#

Secondary structure (DSSP, 8-state):
-PPPPPPPPPHHHHHHHHHHHHH-SS--HHHHHHHHHHHT--HHHHHHHHHHHHHHHHHHHHHTT-S--TTSS-TT-HHHHHHHHGGGS-------S---------

Organism: NCBI:txid642074

Radius of gyration: 18.92 Å; chains: 1; bounding box: 59×38×37 Å

InterPro domains:
  IPR001356 Homeodomain [PF00046] (3-59)
  IPR001356 Homeodomain [PS50071] (1-60)
  IPR001356 Homeodomain [SM00389] (2-64)
  IPR001356 Homeodomain [cd00086] (3-59)
  IPR009057 Homedomain-like superfamily [SSF46689] (2-74)
  IPR017970 Homeobox, conserved site [PS00027] (35-58)
  IPR020479 Homeodomain, metazoa [PR00024] (24-35)
  IPR020479 Homeodomain, metazoa [PR00024] (39-49)
  IPR020479 Homeodomain, metazoa [PR00024] (49-58)
  IPR046333 Homeobox protein Hox-A10/abdominal-B-like [PTHR45874] (3-64)

Foldseek 3Di:
DPPDDDDDADPVLVVVLVVVCVVPLDDDQVVLVVSCVVRVHDSVVSVVVSVVVVVVVVVVCVVVVNDDDPPPAPPVCVVVVVVVVVPPDDDDDDPDDDPPDPDDDD

Sequence (106 aa):
LKRGHRVPYKRQQTTELEKEFLVNQYPERGRRLAIARALWLTERQVKIWFQNRRMKWKKDRMRQGLAPLPGLVPPHALPLINAIVNMSNNEQAPLDLAYKSKTEST